Protein AF-A0A117SYY1-F1 (afdb_monomer_lite)

pLDDT: mean 93.75, std 10.53, range [45.5, 98.81]

Foldseek 3Di:
DADEEEAEEQATEEEEQEHAEYEFEHQHTEDEYQYYAEYEFYHQATEYEYQEYAEYEFEHQATEYEYQEYAEYEFDHQATYYHYAEYEEYETEHCNYYHHYVYYNYYDYDHDD

Secondary structure (DSSP, 8-state):
---EEEEEEEEEEEEEEEESEEEEEEEEEEEEEEEEEEEEEEEEEEEEEEEEEEEEEEEEEEEEEEEEEEEEEEEESSEEEEEEEEEEEEEEEESEEEEEEEEEEEEEEEE--

Structure (mmCIF, N/CA/C/O backbone):
data_AF-A0A117SYY1-F1
#
_entry.id   AF-A0A117SYY1-F1
#
loop_
_atom_site.group_PDB
_atom_site.id
_atom_site.type_symbol
_atom_site.label_atom_id
_atom_site.label_alt_id
_atom_site.label_comp_id
_atom_site.label_asym_id
_atom_site.label_entity_id
_atom_site.label_seq_id
_atom_site.pdbx_PDB_ins_code
_atom_site.Cartn_x
_atom_site.Cartn_y
_atom_site.Cartn_z
_atom_site.occupancy
_a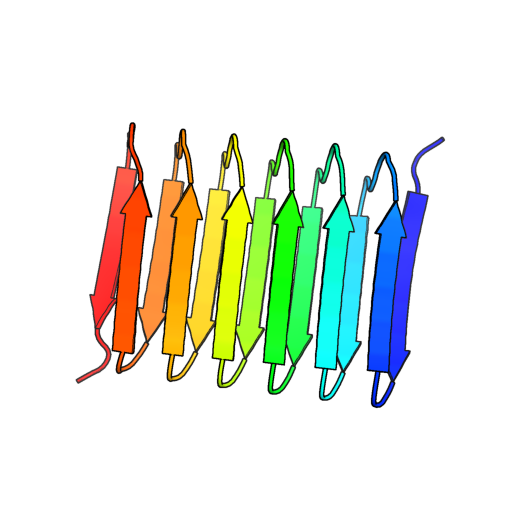tom_site.B_iso_or_equiv
_atom_site.auth_seq_id
_atom_site.auth_comp_id
_atom_site.auth_asym_id
_atom_site.auth_atom_id
_atom_site.pdbx_PDB_model_num
ATOM 1 N N . MET A 1 1 ? 17.319 3.456 -19.470 1.00 45.50 1 MET A N 1
ATOM 2 C CA . MET A 1 1 ? 15.942 3.117 -19.881 1.00 45.50 1 MET A CA 1
ATOM 3 C C . MET A 1 1 ? 15.026 3.447 -18.718 1.00 45.50 1 MET A C 1
ATOM 5 O O . MET A 1 1 ? 15.259 2.933 -17.634 1.00 45.50 1 MET A O 1
ATOM 9 N N . ALA A 1 2 ? 14.077 4.360 -18.909 1.00 48.19 2 ALA A N 1
ATOM 10 C CA . ALA A 1 2 ? 13.029 4.637 -17.931 1.00 48.19 2 ALA A CA 1
ATOM 11 C C . ALA A 1 2 ? 11.889 3.642 -18.187 1.00 48.19 2 ALA A C 1
ATOM 13 O O . ALA A 1 2 ? 11.296 3.651 -19.263 1.00 48.19 2 ALA A O 1
ATOM 14 N N . SER A 1 3 ? 11.661 2.722 -17.256 1.00 78.12 3 SER A N 1
ATOM 15 C CA . SER A 1 3 ? 10.584 1.732 -17.301 1.00 78.12 3 SER A CA 1
ATOM 16 C C . SER A 1 3 ? 9.365 2.314 -16.592 1.00 78.12 3 SER A C 1
ATOM 18 O O . SER A 1 3 ? 9.326 2.404 -15.362 1.00 78.12 3 SER A O 1
ATOM 20 N N . SER A 1 4 ? 8.390 2.752 -17.387 1.00 90.88 4 SER A N 1
ATOM 21 C CA . SER A 1 4 ? 7.039 3.042 -16.912 1.00 90.88 4 SER A CA 1
ATOM 22 C C . SER A 1 4 ? 6.194 1.783 -17.065 1.00 90.88 4 SER A C 1
ATOM 24 O O . SER A 1 4 ? 6.195 1.189 -18.143 1.00 90.88 4 SER A O 1
ATOM 26 N N . ALA A 1 5 ? 5.481 1.381 -16.018 1.00 92.50 5 ALA A N 1
ATOM 27 C CA . ALA A 1 5 ? 4.573 0.239 -16.056 1.00 92.50 5 ALA A CA 1
ATOM 28 C C . ALA A 1 5 ? 3.179 0.650 -15.581 1.00 92.50 5 ALA A C 1
ATOM 30 O O . ALA A 1 5 ? 3.047 1.262 -14.525 1.00 92.50 5 ALA A O 1
ATOM 31 N N . GLU A 1 6 ? 2.152 0.270 -16.339 1.00 97.75 6 GLU A N 1
ATOM 32 C CA . GLU A 1 6 ? 0.758 0.321 -15.901 1.00 97.75 6 GLU A CA 1
ATOM 33 C C . GLU A 1 6 ? 0.192 -1.101 -15.954 1.00 97.75 6 GLU A C 1
ATOM 35 O O . GLU A 1 6 ? 0.139 -1.715 -17.021 1.00 97.75 6 GLU A O 1
ATOM 40 N N . ILE A 1 7 ? -0.194 -1.652 -14.802 1.00 97.62 7 ILE A N 1
ATOM 41 C CA . ILE A 1 7 ? -0.685 -3.031 -14.693 1.00 97.62 7 ILE A CA 1
ATOM 42 C C . ILE A 1 7 ? -2.041 -3.043 -14.003 1.00 97.62 7 ILE A C 1
ATOM 44 O O . ILE A 1 7 ? -2.201 -2.505 -12.907 1.00 97.62 7 ILE A O 1
ATOM 48 N N . ARG A 1 8 ? -3.019 -3.703 -14.631 1.00 98.12 8 ARG A N 1
ATOM 49 C CA . ARG A 1 8 ? -4.374 -3.863 -14.098 1.00 98.12 8 ARG A CA 1
ATOM 50 C C . ARG A 1 8 ? -4.819 -5.320 -14.155 1.00 98.12 8 ARG A C 1
ATOM 52 O O . ARG A 1 8 ? -4.590 -5.989 -15.158 1.00 98.12 8 ARG A O 1
ATOM 59 N N . GLY A 1 9 ? -5.491 -5.809 -13.116 1.00 95.88 9 GLY A N 1
ATOM 60 C CA . GLY A 1 9 ? -6.060 -7.160 -13.116 1.00 95.88 9 GLY A CA 1
ATOM 61 C C . GLY A 1 9 ? -6.435 -7.663 -11.728 1.00 95.88 9 GLY A C 1
ATOM 62 O O . GLY A 1 9 ? -6.242 -6.974 -10.736 1.00 95.88 9 GLY A O 1
ATOM 63 N N . ILE A 1 10 ? -6.961 -8.886 -11.633 1.00 98.06 10 ILE A N 1
ATOM 64 C CA . ILE A 1 10 ? -7.194 -9.526 -10.325 1.00 98.06 10 ILE A CA 1
ATOM 65 C C . ILE A 1 10 ? -5.856 -9.705 -9.592 1.00 98.06 10 ILE A C 1
ATOM 67 O O . ILE A 1 10 ? -5.744 -9.345 -8.421 1.00 98.06 10 ILE A O 1
ATOM 71 N N . TYR A 1 11 ? -4.845 -10.183 -10.322 1.00 98.00 11 TYR A N 1
ATOM 72 C CA . TYR A 1 11 ? -3.458 -10.306 -9.885 1.00 98.00 11 TYR A CA 1
ATOM 73 C C . TYR A 1 11 ? -2.592 -9.363 -10.721 1.00 98.00 11 TYR A C 1
ATOM 75 O O . TYR A 1 11 ? -2.226 -9.682 -11.851 1.00 98.00 11 TYR A O 1
ATOM 83 N N . ALA A 1 12 ? -2.299 -8.184 -10.184 1.00 98.19 12 ALA A N 1
ATOM 84 C CA . ALA A 1 12 ? -1.463 -7.180 -10.825 1.00 98.19 12 ALA A CA 1
ATOM 85 C C . ALA A 1 12 ? -0.081 -7.204 -10.161 1.00 98.19 12 ALA A C 1
ATOM 87 O O . ALA A 1 12 ? 0.107 -6.649 -9.079 1.00 98.19 12 ALA A O 1
ATOM 88 N N . LEU A 1 13 ? 0.866 -7.910 -10.781 1.00 97.81 13 LEU A N 1
ATOM 89 C CA . LEU A 1 13 ? 2.195 -8.162 -10.222 1.00 97.81 13 LEU A CA 1
ATOM 90 C C . LEU A 1 13 ? 3.267 -7.529 -11.110 1.00 97.81 13 LEU A C 1
ATOM 92 O O . LEU A 1 13 ? 3.290 -7.769 -12.316 1.00 97.81 13 LEU A O 1
ATOM 96 N N . HIS A 1 14 ? 4.174 -6.762 -10.513 1.00 97.50 14 HIS A N 1
ATOM 97 C CA . HIS A 1 14 ? 5.302 -6.157 -11.213 1.00 97.50 14 HIS A CA 1
ATOM 98 C C . HIS A 1 14 ? 6.591 -6.361 -10.422 1.00 97.50 14 HIS A C 1
ATOM 100 O O . HIS A 1 14 ? 6.697 -5.939 -9.268 1.00 97.50 14 HIS A O 1
ATOM 106 N N . PHE A 1 15 ? 7.575 -6.979 -11.070 1.00 97.50 15 PHE A N 1
ATOM 107 C CA . PHE A 1 15 ? 8.907 -7.215 -10.526 1.00 97.50 15 PHE A CA 1
ATOM 108 C C . PHE A 1 15 ? 9.929 -6.606 -11.472 1.00 97.50 15 PHE A C 1
ATOM 110 O O . PHE A 1 15 ? 9.956 -6.943 -12.655 1.00 97.50 15 PHE A O 1
ATOM 117 N N . THR A 1 16 ? 10.774 -5.713 -10.970 1.00 96.00 16 THR A N 1
ATOM 118 C CA . THR A 1 16 ? 11.784 -5.058 -11.803 1.00 96.00 16 THR A CA 1
ATOM 119 C C . THR A 1 16 ? 13.021 -4.683 -11.002 1.00 96.00 16 THR A C 1
ATOM 121 O O . THR A 1 16 ? 12.975 -4.496 -9.794 1.00 96.00 16 THR A O 1
A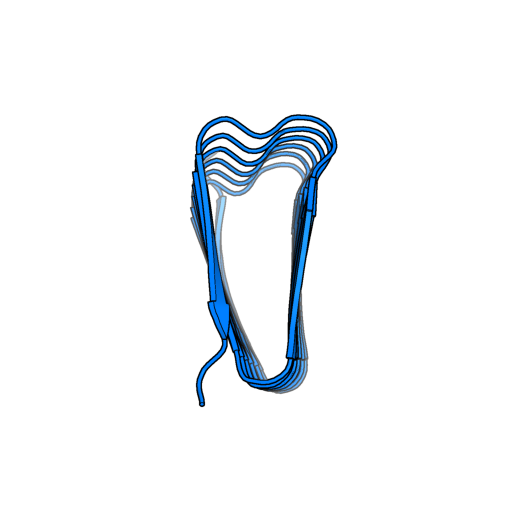TOM 124 N N . HIS A 1 17 ? 14.164 -4.528 -11.661 1.00 96.25 17 HIS A N 1
ATOM 125 C CA . HIS A 1 17 ? 15.328 -3.939 -11.003 1.00 96.25 17 HIS A CA 1
ATOM 126 C C . HIS A 1 17 ? 15.159 -2.420 -10.821 1.00 96.25 17 HIS A C 1
ATOM 128 O O . HIS A 1 17 ? 15.500 -1.859 -9.783 1.00 96.25 17 HIS A O 1
ATOM 134 N N . PHE A 1 18 ? 14.601 -1.743 -11.823 1.00 96.00 18 PHE A N 1
ATOM 135 C CA . PHE A 1 18 ? 14.395 -0.299 -11.817 1.00 96.00 18 PHE A CA 1
ATOM 136 C C . PHE A 1 18 ? 12.987 0.020 -12.318 1.00 96.00 18 PHE A C 1
ATOM 138 O O . PHE A 1 18 ? 12.550 -0.533 -13.331 1.00 96.00 18 PHE A O 1
ATOM 145 N N . ALA A 1 19 ? 12.290 0.911 -11.622 1.00 95.12 19 ALA A N 1
ATOM 146 C CA . ALA A 1 19 ? 11.027 1.506 -12.036 1.00 95.12 19 ALA A CA 1
ATOM 147 C C . ALA A 1 19 ? 11.145 3.025 -11.920 1.00 95.12 19 ALA A C 1
ATOM 149 O O . ALA A 1 19 ? 11.279 3.560 -10.815 1.00 95.12 19 ALA A O 1
ATOM 150 N N . SER A 1 20 ? 11.063 3.728 -13.050 1.00 96.56 20 SER A N 1
ATOM 151 C CA . SER A 1 20 ? 10.905 5.185 -13.005 1.00 96.56 20 SER A CA 1
ATOM 152 C C . SER A 1 20 ? 9.495 5.559 -12.556 1.00 96.56 20 SER A C 1
ATOM 154 O O . SER A 1 20 ? 9.326 6.493 -11.782 1.00 96.56 20 SER A O 1
ATOM 156 N N . SER A 1 21 ? 8.494 4.812 -13.024 1.00 96.56 21 SER A N 1
ATOM 157 C CA . SER A 1 21 ? 7.097 4.964 -12.625 1.00 96.56 21 SER A CA 1
ATOM 158 C C . SER A 1 21 ? 6.400 3.609 -12.689 1.00 96.56 21 SER A C 1
ATOM 160 O O . SER A 1 21 ? 6.572 2.872 -13.661 1.00 96.56 21 SER A O 1
ATOM 162 N N . ALA A 1 22 ? 5.624 3.264 -11.670 1.00 97.44 22 ALA A N 1
ATOM 163 C CA . ALA A 1 22 ? 4.793 2.070 -11.670 1.00 97.44 22 ALA A CA 1
ATOM 164 C C . ALA A 1 22 ? 3.404 2.409 -11.130 1.00 97.44 22 ALA A C 1
ATOM 166 O O . ALA A 1 22 ? 3.281 2.855 -9.993 1.00 97.44 22 ALA A O 1
ATOM 167 N N . GLU A 1 23 ? 2.369 2.156 -11.925 1.00 98.56 23 GLU A N 1
ATOM 168 C CA . GLU A 1 23 ? 0.972 2.211 -11.505 1.00 98.56 23 GLU A CA 1
ATOM 169 C C . GLU A 1 23 ? 0.384 0.798 -11.550 1.00 98.56 23 GLU A C 1
ATOM 171 O O . GLU A 1 23 ? 0.288 0.172 -12.607 1.00 98.56 23 GLU A O 1
ATOM 176 N N . ILE A 1 24 ? 0.004 0.266 -10.390 1.00 98.56 24 ILE A N 1
ATOM 177 C CA . ILE A 1 24 ? -0.471 -1.113 -10.255 1.00 98.56 24 ILE A CA 1
ATOM 178 C C . ILE A 1 24 ? -1.829 -1.114 -9.575 1.00 98.56 24 ILE A C 1
ATOM 180 O O . ILE A 1 24 ? -1.969 -0.667 -8.436 1.00 98.56 24 ILE A O 1
ATOM 184 N N . ARG A 1 25 ? -2.839 -1.654 -10.260 1.00 98.69 25 ARG A N 1
ATOM 185 C CA . ARG A 1 25 ? -4.212 -1.720 -9.754 1.00 98.69 25 ARG A CA 1
ATOM 186 C C . ARG A 1 25 ? -4.767 -3.135 -9.822 1.00 98.69 25 ARG A C 1
ATOM 188 O O . ARG A 1 25 ? -4.852 -3.723 -10.896 1.00 98.69 25 ARG A O 1
ATOM 195 N N . GLY A 1 26 ? -5.225 -3.671 -8.701 1.00 97.50 26 GLY A N 1
ATOM 196 C CA . GLY A 1 26 ? -5.830 -4.999 -8.696 1.00 97.50 26 GLY A CA 1
ATOM 197 C C . GLY A 1 26 ? -6.431 -5.413 -7.371 1.00 97.50 26 GLY A C 1
ATOM 198 O O . GLY A 1 26 ? -6.347 -4.679 -6.400 1.00 97.50 26 GLY A O 1
ATOM 199 N N . ILE A 1 27 ? -7.039 -6.596 -7.299 1.00 98.38 27 ILE A N 1
ATOM 200 C CA . ILE A 1 27 ? -7.442 -7.148 -5.994 1.00 98.38 27 ILE A CA 1
ATOM 201 C C . ILE A 1 27 ? -6.179 -7.450 -5.182 1.00 98.38 27 ILE A C 1
ATOM 203 O O . ILE A 1 27 ? -6.062 -7.016 -4.036 1.00 98.38 27 ILE A O 1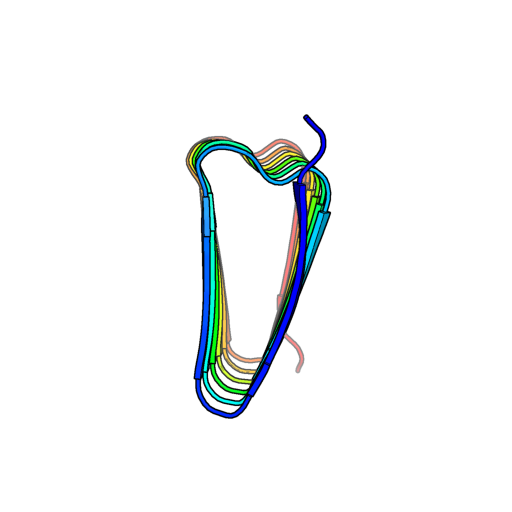
ATOM 207 N N . TYR A 1 28 ? -5.224 -8.118 -5.828 1.00 98.50 28 TYR A N 1
ATOM 208 C CA . TYR A 1 28 ? -3.867 -8.342 -5.355 1.00 98.50 28 TYR A CA 1
ATOM 209 C C . TYR A 1 28 ? -2.912 -7.511 -6.213 1.00 98.50 28 TYR A C 1
ATOM 211 O O . TYR A 1 28 ? -2.608 -7.880 -7.348 1.00 98.50 28 TYR A O 1
ATOM 219 N N . ALA A 1 29 ? -2.474 -6.373 -5.683 1.00 98.69 29 ALA A N 1
ATOM 220 C CA . ALA A 1 29 ? -1.554 -5.455 -6.336 1.00 98.69 29 ALA A CA 1
ATOM 221 C C . ALA A 1 29 ? -0.193 -5.523 -5.636 1.00 98.69 29 ALA A C 1
ATOM 223 O O . ALA A 1 29 ? -0.076 -5.172 -4.461 1.00 98.69 29 ALA A O 1
ATOM 224 N N . LEU A 1 30 ? 0.830 -5.990 -6.349 1.00 98.62 30 LEU A N 1
ATOM 225 C CA . LEU A 1 30 ? 2.176 -6.171 -5.813 1.00 98.62 30 LEU A CA 1
ATOM 226 C C . LEU A 1 30 ? 3.203 -5.504 -6.718 1.00 98.62 30 LEU A C 1
ATOM 228 O O . LEU A 1 30 ? 3.319 -5.834 -7.898 1.00 98.62 30 LEU A O 1
ATOM 232 N N . HIS A 1 31 ? 4.000 -4.623 -6.123 1.00 98.50 31 HIS A N 1
ATOM 233 C CA . HIS A 1 31 ? 5.209 -4.085 -6.727 1.00 98.50 31 HIS A CA 1
ATOM 234 C C . HIS A 1 31 ? 6.429 -4.516 -5.921 1.00 98.50 31 HIS A C 1
ATOM 236 O O . HIS A 1 31 ? 6.493 -4.288 -4.710 1.00 98.50 31 HIS A O 1
ATOM 242 N N . SER A 1 32 ? 7.422 -5.077 -6.601 1.00 98.31 32 SER A N 1
ATOM 243 C CA . SER A 1 32 ? 8.743 -5.302 -6.034 1.00 98.31 32 SER A CA 1
ATOM 244 C C . SER A 1 32 ? 9.810 -4.710 -6.944 1.00 98.31 32 SER A C 1
ATOM 246 O O . SER A 1 32 ? 9.863 -5.030 -8.135 1.00 98.31 32 SER A O 1
ATOM 248 N N . ALA A 1 33 ? 10.657 -3.846 -6.387 1.00 97.38 33 ALA A N 1
ATOM 249 C CA . ALA A 1 33 ? 11.740 -3.230 -7.138 1.00 97.38 33 ALA A CA 1
ATOM 250 C C . ALA A 1 33 ? 13.036 -3.096 -6.339 1.00 97.38 33 ALA A C 1
ATOM 252 O O . ALA A 1 33 ? 13.017 -2.927 -5.126 1.00 97.38 33 ALA A O 1
ATOM 253 N N . HIS A 1 34 ? 14.193 -3.098 -7.002 1.00 97.88 34 HIS A N 1
ATOM 254 C CA . HIS A 1 34 ? 15.413 -2.657 -6.320 1.00 97.88 34 HIS A CA 1
ATOM 255 C C . HIS A 1 34 ? 15.392 -1.126 -6.155 1.00 97.88 34 HIS A C 1
ATOM 257 O O . HIS A 1 34 ? 15.486 -0.621 -5.038 1.00 97.88 34 HIS A O 1
ATOM 263 N N . LEU A 1 35 ? 15.167 -0.382 -7.241 1.00 97.75 35 LEU A N 1
ATOM 264 C CA . LEU A 1 35 ? 14.941 1.068 -7.220 1.00 97.75 35 LEU A CA 1
ATOM 265 C C . LEU A 1 35 ? 13.552 1.414 -7.768 1.00 97.75 35 LEU A C 1
ATOM 267 O O . LEU A 1 35 ? 13.237 1.081 -8.910 1.00 97.75 35 LEU A O 1
ATOM 271 N N . ALA A 1 36 ? 12.771 2.158 -6.988 1.00 97.25 36 ALA A N 1
ATOM 272 C CA . ALA A 1 36 ? 11.498 2.737 -7.399 1.00 97.25 36 ALA A CA 1
ATOM 273 C C . ALA A 1 36 ? 11.527 4.256 -7.202 1.00 97.25 36 ALA A C 1
ATOM 275 O O . ALA A 1 36 ? 11.622 4.747 -6.076 1.00 97.25 36 ALA A O 1
ATOM 276 N N . SER A 1 37 ? 11.442 5.020 -8.291 1.00 97.56 37 SER A N 1
ATOM 277 C CA . SER A 1 37 ? 11.331 6.480 -8.196 1.00 97.56 37 SER A CA 1
ATOM 278 C C . SER A 1 37 ? 9.910 6.905 -7.832 1.00 97.56 37 SER A C 1
ATOM 280 O O . SER A 1 37 ? 9.715 7.730 -6.943 1.00 97.56 37 SER A O 1
ATOM 282 N N . THR A 1 38 ? 8.898 6.336 -8.479 1.00 97.88 38 THR A N 1
ATOM 283 C CA . THR A 1 38 ? 7.496 6.587 -8.135 1.00 97.88 38 THR A CA 1
ATOM 284 C C . THR A 1 38 ? 6.700 5.302 -8.286 1.00 97.88 38 THR A C 1
ATOM 286 O O . THR A 1 38 ? 6.784 4.640 -9.320 1.00 97.88 38 THR A O 1
ATOM 289 N N . ALA A 1 39 ? 5.956 4.935 -7.248 1.00 98.06 39 ALA A N 1
ATOM 290 C CA . ALA A 1 39 ? 5.073 3.778 -7.258 1.00 98.06 39 ALA A CA 1
ATOM 291 C C . ALA A 1 39 ? 3.698 4.161 -6.703 1.00 98.06 39 ALA A C 1
ATOM 293 O O . ALA A 1 39 ? 3.598 4.659 -5.584 1.00 98.06 39 ALA A O 1
ATOM 294 N N . GLU A 1 40 ? 2.648 3.891 -7.469 1.00 98.75 40 GLU A N 1
ATOM 295 C CA . GLU A 1 40 ? 1.256 3.989 -7.047 1.00 98.75 40 GLU A CA 1
ATOM 296 C C . GLU A 1 40 ? 0.634 2.591 -7.086 1.00 98.75 40 GLU A C 1
ATOM 298 O O . GLU A 1 40 ? 0.560 1.953 -8.138 1.00 98.75 40 GLU A O 1
ATOM 303 N N . ILE A 1 41 ? 0.190 2.096 -5.933 1.00 98.75 41 ILE A N 1
ATOM 304 C CA . ILE A 1 41 ? -0.343 0.739 -5.797 1.00 98.75 41 ILE A CA 1
ATOM 305 C C . ILE A 1 41 ? -1.715 0.797 -5.149 1.00 98.75 41 ILE A C 1
ATOM 307 O O . ILE A 1 41 ? -1.868 1.272 -4.022 1.00 98.75 41 ILE A O 1
ATOM 311 N N . LYS A 1 42 ? -2.722 0.284 -5.855 1.00 98.81 42 LYS A N 1
ATOM 312 C CA . LYS A 1 42 ? -4.116 0.296 -5.410 1.00 98.81 42 LYS A CA 1
ATOM 313 C C . LYS A 1 42 ? -4.710 -1.103 -5.452 1.00 98.81 42 LYS A C 1
ATOM 315 O O . LYS A 1 42 ? -4.725 -1.739 -6.504 1.00 98.81 42 LYS A O 1
ATOM 320 N N . GLY A 1 43 ? -5.258 -1.566 -4.334 1.00 98.25 43 GLY A N 1
ATOM 321 C CA . GLY A 1 43 ? -5.933 -2.858 -4.303 1.00 98.25 43 GLY A CA 1
ATOM 322 C C . GLY A 1 43 ? -6.587 -3.225 -2.990 1.00 98.25 43 GLY A C 1
ATOM 323 O O . GLY A 1 43 ? -6.551 -2.454 -2.048 1.00 98.25 43 GLY A O 1
ATOM 324 N N . ILE A 1 44 ? -7.197 -4.407 -2.896 1.00 98.56 44 ILE A N 1
ATOM 325 C CA . ILE A 1 44 ? -7.630 -4.919 -1.584 1.00 98.56 44 ILE A CA 1
ATOM 326 C C . ILE A 1 44 ? -6.386 -5.261 -0.764 1.00 98.56 44 ILE A C 1
ATOM 328 O O . ILE A 1 44 ? -6.260 -4.822 0.379 1.00 98.56 44 ILE A O 1
ATOM 332 N N . PHE A 1 45 ? -5.452 -5.972 -1.394 1.00 98.69 45 PHE A N 1
ATOM 333 C CA . PHE A 1 45 ? -4.103 -6.221 -0.911 1.00 98.69 45 PHE A CA 1
ATOM 334 C C . PHE A 1 45 ? -3.132 -5.421 -1.778 1.00 98.69 45 PHE A C 1
ATOM 336 O O . PHE A 1 45 ? -2.902 -5.774 -2.934 1.00 98.69 45 PHE A O 1
ATOM 343 N N . ALA A 1 46 ? -2.595 -4.334 -1.232 1.00 98.75 46 ALA A N 1
ATOM 344 C CA . ALA A 1 46 ? -1.656 -3.448 -1.907 1.00 98.75 46 ALA A CA 1
ATOM 345 C C . ALA A 1 46 ? -0.287 -3.546 -1.221 1.00 98.75 46 ALA A C 1
ATOM 347 O O . ALA A 1 46 ? -0.123 -3.113 -0.078 1.00 98.75 46 ALA A O 1
ATOM 348 N N . LEU A 1 47 ? 0.685 -4.143 -1.913 1.00 98.81 47 LEU A N 1
ATOM 349 C CA . LEU A 1 47 ? 2.015 -4.435 -1.387 1.00 98.81 47 LEU A CA 1
ATOM 350 C C . LEU A 1 47 ? 3.089 -3.731 -2.213 1.00 98.81 47 LEU A C 1
ATOM 352 O O . LEU A 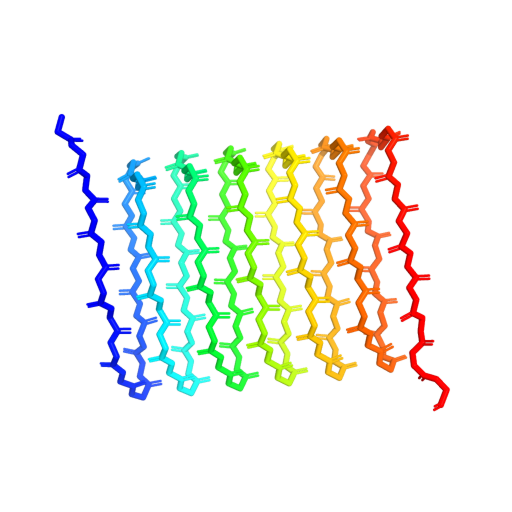1 47 ? 3.210 -3.969 -3.415 1.00 98.81 47 LEU A O 1
ATOM 356 N N . HIS A 1 48 ? 3.920 -2.932 -1.552 1.00 98.75 48 HIS A N 1
ATOM 357 C CA . HIS A 1 48 ? 5.148 -2.402 -2.130 1.00 98.75 48 HIS A CA 1
ATOM 358 C C . HIS A 1 48 ? 6.355 -2.907 -1.347 1.00 98.75 48 HIS A C 1
ATOM 360 O O . HIS A 1 48 ? 6.435 -2.703 -0.135 1.00 98.75 48 HIS A O 1
ATOM 366 N N . SER A 1 49 ? 7.314 -3.502 -2.048 1.00 98.62 49 SER A N 1
ATOM 367 C CA . SER A 1 49 ? 8.623 -3.841 -1.501 1.00 98.62 49 SER A CA 1
ATOM 368 C C . SER A 1 49 ? 9.716 -3.200 -2.343 1.00 98.62 49 SER A C 1
ATOM 370 O O . SER A 1 49 ? 9.780 -3.451 -3.547 1.00 98.62 49 SER A O 1
ATOM 372 N N . ALA A 1 50 ? 10.614 -2.434 -1.729 1.00 98.19 50 ALA A N 1
ATOM 373 C CA . ALA A 1 50 ? 11.737 -1.849 -2.451 1.00 98.19 50 ALA A CA 1
ATOM 374 C C . ALA A 1 50 ? 13.050 -1.857 -1.666 1.00 98.19 50 ALA A C 1
ATOM 376 O O . ALA A 1 50 ? 13.055 -1.742 -0.448 1.00 98.19 50 ALA A O 1
ATOM 377 N N . HIS A 1 51 ? 14.200 -1.925 -2.339 1.00 98.50 51 HIS A N 1
ATOM 378 C CA . HIS A 1 51 ? 15.447 -1.574 -1.648 1.00 98.50 51 HIS A CA 1
ATOM 379 C C . HIS A 1 51 ? 15.512 -0.052 -1.437 1.00 98.50 51 HIS A C 1
ATOM 381 O O . HIS A 1 51 ? 15.750 0.425 -0.328 1.00 98.50 51 HIS A O 1
ATOM 387 N N . PHE A 1 52 ? 15.208 0.719 -2.479 1.00 98.44 52 PHE A N 1
ATOM 388 C CA . PHE A 1 52 ? 15.105 2.172 -2.418 1.00 98.44 52 PHE A CA 1
ATOM 389 C C . PHE A 1 52 ? 13.798 2.652 -3.052 1.00 98.44 52 PHE A C 1
ATOM 391 O O . PHE A 1 52 ? 13.546 2.384 -4.229 1.00 98.44 52 PHE A O 1
ATOM 398 N N . ALA A 1 53 ? 12.996 3.389 -2.286 1.00 97.94 53 ALA A N 1
ATOM 399 C CA . ALA A 1 53 ? 11.766 4.025 -2.742 1.00 97.94 53 ALA A CA 1
ATOM 400 C C . ALA A 1 53 ? 11.853 5.546 -2.555 1.00 97.94 53 ALA A C 1
ATOM 402 O O . ALA A 1 53 ? 11.920 6.033 -1.424 1.00 97.94 53 ALA A O 1
ATOM 403 N N . SER A 1 54 ? 11.822 6.312 -3.648 1.00 98.12 54 SER A N 1
ATOM 404 C CA . SER A 1 54 ? 11.776 7.778 -3.547 1.00 98.12 54 SER A CA 1
ATOM 405 C C . SER A 1 54 ? 10.381 8.269 -3.157 1.00 98.12 54 SER A C 1
ATOM 407 O O . SER A 1 54 ? 10.247 9.115 -2.279 1.00 98.12 54 SER A O 1
ATOM 409 N N . SER A 1 55 ? 9.339 7.755 -3.805 1.00 98.06 55 SER A N 1
ATOM 410 C CA . SER A 1 55 ? 7.952 8.102 -3.503 1.00 98.06 55 SER A CA 1
ATOM 411 C C . SER A 1 55 ? 7.055 6.892 -3.722 1.00 98.06 55 SER A C 1
ATOM 413 O O . SER A 1 55 ? 7.091 6.279 -4.794 1.00 98.06 55 SER A O 1
ATOM 415 N N . ALA A 1 56 ? 6.269 6.539 -2.710 1.00 98.06 56 ALA A N 1
ATOM 416 C CA . ALA A 1 56 ? 5.313 5.445 -2.779 1.00 98.06 56 ALA A CA 1
ATOM 417 C C . ALA A 1 56 ? 3.948 5.880 -2.236 1.00 98.06 56 ALA A C 1
ATOM 419 O O . ALA A 1 56 ? 3.848 6.326 -1.095 1.00 98.06 56 ALA A O 1
ATOM 420 N N . GLU A 1 57 ? 2.899 5.691 -3.031 1.00 98.81 57 GLU A N 1
ATOM 421 C CA . GLU A 1 57 ? 1.506 5.795 -2.605 1.00 98.81 57 GLU A CA 1
ATOM 422 C C . GLU A 1 57 ? 0.879 4.399 -2.624 1.00 98.81 57 GLU A C 1
ATOM 424 O O . GLU A 1 57 ? 0.828 3.737 -3.663 1.00 98.81 57 GLU A O 1
ATOM 429 N N . ILE A 1 58 ? 0.383 3.942 -1.476 1.00 98.75 58 ILE A N 1
ATOM 430 C CA . ILE A 1 58 ? -0.206 2.610 -1.329 1.00 98.75 58 ILE A CA 1
ATOM 431 C C . ILE A 1 58 ? -1.592 2.748 -0.720 1.00 98.75 58 ILE A C 1
ATOM 433 O O . ILE A 1 58 ? -1.746 3.240 0.400 1.00 98.75 58 ILE A O 1
ATOM 437 N N . LYS A 1 59 ? -2.614 2.299 -1.447 1.00 98.69 59 LYS A N 1
ATOM 438 C CA . LYS A 1 59 ? -4.013 2.373 -1.013 1.00 98.69 59 LYS A CA 1
ATOM 439 C C . LYS A 1 59 ? -4.666 0.999 -1.088 1.00 98.69 59 LYS A C 1
ATOM 441 O O . LYS A 1 59 ? -4.746 0.405 -2.162 1.00 98.69 59 LYS A O 1
ATOM 446 N N . GLY A 1 60 ? -5.186 0.519 0.035 1.00 98.12 60 GLY A N 1
ATOM 447 C CA . GLY A 1 60 ? -5.937 -0.730 0.060 1.00 98.12 60 GLY A CA 1
ATOM 448 C C . GLY A 1 60 ? -6.581 -1.072 1.386 1.00 98.12 60 GLY A C 1
ATOM 449 O O . GLY A 1 60 ? -6.440 -0.328 2.339 1.00 98.12 60 GLY A O 1
ATOM 450 N N . ILE A 1 61 ? -7.302 -2.191 1.480 1.00 98.38 61 ILE A N 1
ATOM 451 C CA . ILE A 1 61 ? -7.788 -2.667 2.789 1.00 98.38 61 ILE A CA 1
ATOM 452 C C . ILE A 1 61 ? -6.587 -3.087 3.639 1.00 98.38 61 ILE A C 1
ATOM 454 O O . ILE A 1 61 ? -6.465 -2.666 4.788 1.00 98.38 61 ILE A O 1
ATOM 458 N N . TYR A 1 62 ? -5.689 -3.855 3.026 1.00 98.56 62 TYR A N 1
ATOM 459 C CA . TYR A 1 62 ? -4.376 -4.216 3.534 1.00 98.56 62 TYR A CA 1
ATOM 460 C C . TYR A 1 62 ? -3.325 -3.499 2.688 1.00 98.56 62 TYR A C 1
ATOM 462 O O . TYR A 1 62 ? -3.027 -3.921 1.570 1.00 98.56 62 TYR A O 1
ATOM 470 N N . ALA A 1 63 ? -2.798 -2.395 3.206 1.00 98.62 63 ALA A N 1
ATOM 471 C CA . ALA A 1 63 ? -1.779 -1.585 2.556 1.00 98.62 63 ALA A CA 1
ATOM 472 C C . ALA A 1 63 ? -0.455 -1.754 3.302 1.00 98.62 63 ALA A C 1
ATOM 474 O O . ALA A 1 63 ? -0.362 -1.423 4.485 1.00 98.62 63 ALA A O 1
ATOM 475 N N . LEU A 1 64 ? 0.567 -2.277 2.626 1.00 98.75 64 LEU A N 1
ATOM 476 C CA . LEU A 1 64 ? 1.867 -2.542 3.234 1.00 98.75 64 LEU A CA 1
ATOM 477 C C . LEU A 1 64 ? 3.000 -2.000 2.366 1.00 98.75 64 LEU A C 1
ATOM 479 O O . LEU A 1 64 ? 3.108 -2.308 1.178 1.00 98.75 64 LEU A O 1
ATOM 483 N N . HIS A 1 65 ? 3.868 -1.221 3.005 1.00 98.62 65 HIS A N 1
ATOM 484 C CA . HIS A 1 65 ? 5.141 -0.773 2.459 1.00 98.62 65 HIS A CA 1
ATOM 485 C C . HIS A 1 65 ? 6.292 -1.410 3.224 1.00 98.62 65 HIS A C 1
ATOM 487 O O . HIS A 1 65 ? 6.336 -1.335 4.454 1.00 98.62 65 HIS A O 1
ATOM 493 N N . SER A 1 66 ? 7.236 -1.994 2.500 1.00 98.50 66 SER A N 1
ATOM 494 C CA . SER A 1 66 ? 8.514 -2.429 3.040 1.00 98.50 66 SER A CA 1
ATOM 495 C C . SER A 1 66 ? 9.639 -1.831 2.212 1.00 98.50 66 SER A C 1
ATOM 497 O O . SER A 1 66 ? 9.670 -2.010 0.993 1.00 98.50 66 SER A O 1
ATOM 499 N N . ALA A 1 67 ? 10.564 -1.119 2.851 1.00 98.06 67 ALA A N 1
ATOM 500 C CA . ALA A 1 67 ? 11.739 -0.628 2.152 1.00 98.06 67 ALA A CA 1
ATOM 501 C C . ALA A 1 67 ? 13.003 -0.600 3.007 1.00 98.06 67 ALA A C 1
ATOM 503 O O . ALA A 1 67 ? 12.951 -0.305 4.195 1.00 98.06 67 ALA A O 1
ATOM 504 N N . HIS A 1 68 ? 14.174 -0.828 2.410 1.00 98.31 68 HIS A N 1
ATOM 505 C CA . HIS A 1 68 ? 15.415 -0.531 3.133 1.00 98.31 68 HIS A CA 1
ATOM 506 C C . HIS A 1 68 ? 15.559 0.988 3.324 1.00 98.31 68 HIS A C 1
ATOM 508 O O . HIS A 1 68 ? 15.784 1.459 4.437 1.00 98.31 68 HIS A O 1
ATOM 514 N N . PHE A 1 69 ? 15.333 1.770 2.269 1.00 98.06 69 PHE A N 1
ATOM 515 C CA . PHE A 1 69 ? 15.277 3.227 2.345 1.00 98.06 69 PHE A CA 1
ATOM 516 C C . PHE A 1 69 ? 14.011 3.774 1.679 1.00 98.06 69 PHE A C 1
ATOM 518 O O . PHE A 1 69 ? 13.736 3.467 0.518 1.00 98.06 69 PHE A O 1
ATOM 525 N N . ALA A 1 70 ? 13.277 4.620 2.401 1.00 97.00 70 ALA A N 1
ATOM 526 C CA . ALA A 1 70 ? 12.085 5.311 1.924 1.00 97.00 70 ALA A CA 1
ATOM 527 C C . ALA A 1 70 ? 12.229 6.832 2.091 1.00 97.00 70 ALA A C 1
ATOM 529 O O . ALA A 1 70 ? 12.300 7.341 3.208 1.00 97.00 70 ALA A O 1
ATOM 530 N N . SER A 1 71 ? 12.228 7.588 0.994 1.00 97.38 71 SER A N 1
ATOM 531 C CA . SER A 1 71 ? 12.204 9.055 1.084 1.00 97.38 71 SER A CA 1
ATOM 532 C C . SER A 1 71 ? 10.816 9.561 1.475 1.00 97.38 71 SER A C 1
ATOM 534 O O . SER A 1 71 ? 10.689 10.303 2.444 1.00 97.38 71 SER A O 1
ATOM 536 N N . ALA A 1 72 ? 9.778 9.156 0.744 1.00 96.81 72 ALA A N 1
ATOM 537 C CA . ALA A 1 72 ? 8.396 9.524 1.018 1.00 96.81 72 ALA A CA 1
ATOM 538 C C . ALA A 1 72 ? 7.474 8.315 0.828 1.00 96.81 72 ALA A C 1
ATOM 540 O O . ALA A 1 72 ? 7.522 7.647 -0.207 1.00 96.81 72 ALA A O 1
ATOM 541 N N . ALA A 1 73 ? 6.628 8.045 1.818 1.00 96.75 73 ALA A N 1
ATOM 542 C CA . ALA A 1 73 ? 5.609 7.006 1.737 1.00 96.75 73 ALA A CA 1
ATOM 543 C C . ALA A 1 73 ? 4.265 7.518 2.265 1.00 96.75 73 ALA A C 1
ATOM 545 O O . ALA A 1 73 ? 4.184 8.010 3.390 1.00 96.75 73 ALA A O 1
ATOM 546 N N . GLU A 1 74 ? 3.211 7.354 1.473 1.00 98.19 74 GLU A N 1
ATOM 547 C CA . GLU A 1 74 ? 1.826 7.575 1.874 1.00 98.19 74 GLU A CA 1
ATOM 548 C C . GLU A 1 74 ? 1.075 6.245 1.823 1.00 98.19 74 GLU A C 1
ATOM 550 O O . GLU A 1 74 ? 0.965 5.612 0.772 1.00 98.19 74 GLU A O 1
ATOM 555 N N . ILE A 1 75 ? 0.559 5.803 2.968 1.00 98.31 75 ILE A N 1
ATOM 556 C CA . ILE A 1 75 ? -0.054 4.480 3.106 1.00 98.31 75 ILE A CA 1
ATOM 557 C C . ILE A 1 75 ? -1.429 4.645 3.713 1.00 98.31 75 ILE A C 1
ATOM 559 O O . ILE A 1 75 ? -1.575 5.168 4.820 1.00 98.31 75 ILE A O 1
ATOM 563 N N . ARG A 1 76 ? -2.447 4.184 2.990 1.00 98.12 76 ARG A N 1
ATOM 564 C CA . ARG A 1 76 ? -3.837 4.260 3.430 1.00 98.12 76 ARG A CA 1
ATOM 565 C C . ARG A 1 76 ? -4.510 2.907 3.369 1.00 98.12 76 ARG A C 1
ATOM 567 O O . ARG A 1 76 ? -4.557 2.286 2.307 1.00 98.12 76 ARG A O 1
ATOM 574 N N . GLY A 1 77 ? -5.100 2.504 4.484 1.00 97.00 77 GLY A N 1
ATOM 575 C CA . GLY A 1 77 ? -5.922 1.308 4.532 1.00 97.00 77 GLY A CA 1
ATOM 576 C C . GLY A 1 77 ? -6.586 1.051 5.863 1.00 97.00 77 GLY A C 1
ATOM 577 O O . GLY A 1 77 ? -6.362 1.784 6.812 1.00 97.00 77 GLY A O 1
ATOM 578 N N . ILE A 1 78 ? -7.405 0.004 5.951 1.00 97.31 78 ILE A N 1
ATOM 579 C CA . ILE A 1 78 ? -7.907 -0.452 7.257 1.00 97.31 78 ILE A CA 1
ATOM 580 C C . ILE A 1 78 ? -6.720 -0.953 8.081 1.00 97.31 78 ILE A C 1
ATOM 582 O O . ILE A 1 78 ? -6.540 -0.529 9.219 1.00 97.31 78 ILE A O 1
ATOM 586 N N . TYR A 1 79 ? -5.883 -1.783 7.458 1.00 97.69 79 TYR A N 1
ATOM 587 C CA . TYR A 1 79 ? -4.586 -2.215 7.953 1.00 97.69 79 TYR A CA 1
ATOM 588 C C . TYR A 1 79 ? -3.502 -1.518 7.134 1.00 97.69 79 TYR A C 1
ATOM 590 O O . TYR A 1 79 ? -3.287 -1.855 5.969 1.00 97.69 79 TYR A O 1
ATOM 598 N N . ALA A 1 80 ? -2.849 -0.527 7.733 1.00 97.88 80 ALA A N 1
ATOM 599 C CA . ALA A 1 80 ? -1.851 0.309 7.077 1.00 97.88 80 ALA A CA 1
ATOM 600 C C . ALA A 1 80 ? -0.494 0.100 7.759 1.00 97.88 80 ALA A C 1
ATOM 602 O O . ALA A 1 80 ? -0.286 0.534 8.891 1.00 97.88 80 ALA A O 1
ATOM 603 N N . LEU A 1 81 ? 0.419 -0.600 7.088 1.00 97.88 81 LEU A N 1
ATOM 604 C CA . LEU A 1 81 ? 1.681 -1.050 7.666 1.00 97.88 81 LEU A CA 1
ATOM 605 C C . LEU A 1 81 ? 2.866 -0.448 6.912 1.00 97.88 81 LEU A C 1
ATOM 607 O O . LEU A 1 81 ? 2.968 -0.558 5.690 1.00 97.88 81 LEU A O 1
ATOM 611 N N . HIS A 1 82 ? 3.796 0.141 7.653 1.00 97.69 82 HIS A N 1
ATOM 612 C CA . HIS A 1 82 ? 5.052 0.645 7.118 1.00 97.69 82 HIS A CA 1
ATOM 613 C C . HIS A 1 82 ? 6.228 0.022 7.850 1.00 97.69 82 HIS A C 1
ATOM 615 O O . HIS A 1 82 ? 6.368 0.202 9.060 1.00 97.69 82 HIS A O 1
ATOM 621 N N . PHE A 1 83 ? 7.098 -0.639 7.098 1.00 97.69 83 PHE A N 1
ATOM 622 C CA . PHE A 1 83 ? 8.350 -1.193 7.582 1.00 97.69 83 PHE A CA 1
ATOM 623 C C . PHE A 1 83 ? 9.501 -0.565 6.817 1.00 97.69 83 PHE A C 1
ATOM 625 O O . PHE A 1 83 ? 9.548 -0.648 5.589 1.00 97.69 83 PHE A O 1
ATOM 632 N N . SER A 1 84 ? 10.455 0.032 7.524 1.00 96.44 84 SER A N 1
ATOM 633 C CA . SER A 1 84 ? 11.680 0.466 6.867 1.00 96.44 84 SER A CA 1
ATOM 634 C C . SER A 1 84 ? 12.915 0.442 7.750 1.00 96.44 84 SER A C 1
ATOM 636 O O . SER A 1 84 ? 12.823 0.496 8.974 1.00 96.44 84 SER A O 1
ATOM 638 N N . HIS A 1 85 ? 14.092 0.366 7.135 1.00 96.88 85 HIS A N 1
ATOM 639 C CA . HIS A 1 85 ? 15.325 0.600 7.880 1.00 96.88 85 HIS A CA 1
ATOM 640 C C . HIS A 1 85 ? 15.560 2.108 8.049 1.00 96.88 85 HIS A C 1
ATOM 642 O O . HIS A 1 85 ? 15.801 2.575 9.159 1.00 96.88 85 HIS A O 1
ATOM 648 N N . ILE A 1 86 ? 15.393 2.889 6.981 1.00 95.69 86 ILE A N 1
ATOM 649 C CA . ILE A 1 86 ? 15.485 4.351 7.017 1.00 95.69 86 ILE A CA 1
ATOM 650 C C . ILE A 1 86 ? 14.254 4.960 6.341 1.00 95.69 86 ILE A C 1
ATOM 652 O O . ILE A 1 86 ? 13.936 4.592 5.208 1.00 95.69 86 ILE A O 1
ATOM 656 N N . ALA A 1 87 ? 13.614 5.931 6.998 1.00 94.62 87 ALA A N 1
ATOM 657 C CA . ALA A 1 87 ? 12.551 6.737 6.403 1.00 94.62 87 ALA A CA 1
ATOM 658 C C . ALA A 1 87 ? 12.744 8.238 6.634 1.00 94.62 87 ALA A C 1
ATOM 660 O O . ALA A 1 87 ? 12.903 8.697 7.768 1.00 94.62 87 ALA A O 1
ATOM 661 N N . SER A 1 88 ? 12.652 9.023 5.561 1.00 94.62 88 SER A N 1
ATOM 662 C CA . SER A 1 88 ? 12.678 10.485 5.669 1.00 94.62 88 SER A CA 1
ATOM 663 C C . SER A 1 88 ? 11.298 11.044 6.013 1.00 94.62 88 SER A C 1
ATOM 665 O O . SER A 1 88 ? 11.184 11.821 6.959 1.00 94.62 88 SER A O 1
ATOM 667 N N . ALA A 1 89 ? 10.258 10.639 5.281 1.00 93.88 89 ALA A N 1
ATOM 668 C CA . ALA A 1 89 ? 8.873 11.041 5.499 1.00 93.88 89 ALA A CA 1
ATOM 669 C C . ALA A 1 89 ? 7.919 9.851 5.313 1.00 93.88 89 ALA A C 1
ATOM 671 O O . ALA A 1 89 ? 7.935 9.190 4.274 1.00 93.88 89 ALA A O 1
ATOM 672 N N . ALA A 1 90 ? 7.057 9.602 6.297 1.00 92.94 90 ALA A N 1
ATOM 673 C CA . ALA A 1 90 ? 5.991 8.612 6.178 1.00 92.94 90 ALA A CA 1
ATOM 674 C C . ALA A 1 90 ? 4.679 9.141 6.764 1.00 92.94 90 ALA A C 1
ATOM 676 O O . ALA A 1 90 ? 4.643 9.595 7.912 1.00 92.94 90 ALA A O 1
ATOM 677 N N . GLU A 1 91 ? 3.608 9.036 5.984 1.00 95.88 91 GLU A N 1
ATOM 678 C CA . GLU A 1 91 ? 2.238 9.291 6.409 1.00 95.88 91 GLU A CA 1
ATOM 679 C C . GLU A 1 91 ? 1.428 7.998 6.326 1.00 95.88 91 GLU A C 1
ATOM 681 O O . GLU A 1 91 ? 1.268 7.407 5.256 1.00 95.88 91 GLU A O 1
ATOM 686 N N . ILE A 1 92 ? 0.910 7.553 7.470 1.00 96.12 92 ILE A N 1
ATOM 687 C CA . ILE A 1 92 ? 0.181 6.287 7.569 1.00 96.12 92 ILE A CA 1
ATOM 688 C C . ILE A 1 92 ? -1.190 6.562 8.161 1.00 96.12 92 ILE A C 1
ATOM 690 O O . ILE A 1 92 ? -1.307 7.094 9.266 1.00 96.12 92 ILE A O 1
ATOM 694 N N . LYS A 1 93 ? -2.223 6.192 7.407 1.00 96.12 93 LYS A N 1
ATOM 695 C CA . LYS A 1 93 ? -3.629 6.393 7.746 1.00 96.12 93 LYS A CA 1
ATOM 696 C C . LYS A 1 93 ? -4.356 5.060 7.734 1.00 96.12 93 LYS A C 1
ATOM 698 O O . LYS A 1 93 ? -4.490 4.436 6.682 1.00 96.12 93 LYS A O 1
ATOM 703 N N . GLY A 1 94 ? -4.866 4.658 8.889 1.00 94.06 94 GLY A N 1
ATOM 704 C CA . GLY A 1 94 ? -5.690 3.465 8.996 1.00 94.06 94 GLY A CA 1
ATOM 705 C C . GLY A 1 94 ? -6.278 3.249 10.372 1.00 94.06 94 GLY A C 1
ATOM 706 O O . GLY A 1 94 ? -5.885 3.919 11.317 1.00 94.06 94 GLY A O 1
ATOM 707 N N . ILE A 1 95 ? -7.226 2.321 10.476 1.00 93.81 95 ILE A N 1
ATOM 708 C CA . ILE A 1 95 ? -7.795 1.917 11.772 1.00 93.81 95 ILE A CA 1
ATOM 709 C C . ILE A 1 95 ? -6.713 1.174 12.566 1.00 93.81 95 ILE A C 1
ATOM 711 O O . ILE A 1 95 ? -6.417 1.495 13.713 1.00 93.81 95 ILE A O 1
ATOM 715 N N . TYR A 1 96 ? -6.055 0.229 11.897 1.00 95.25 96 TYR A N 1
ATOM 716 C CA . TYR A 1 96 ? -4.903 -0.510 12.391 1.00 95.25 96 TYR A CA 1
ATOM 717 C C . TYR A 1 96 ? -3.652 -0.032 11.655 1.00 95.25 96 TYR A C 1
ATOM 719 O O . TYR A 1 96 ? -3.222 -0.618 10.658 1.00 95.25 96 TYR A O 1
ATOM 727 N N . ALA A 1 97 ? -3.095 1.078 12.132 1.00 95.31 97 ALA A N 1
ATOM 728 C CA . ALA A 1 97 ? -1.888 1.677 11.581 1.00 95.31 97 ALA A CA 1
ATOM 729 C C . ALA A 1 97 ? -0.645 1.247 12.377 1.00 95.31 97 ALA A C 1
ATOM 731 O O . ALA A 1 97 ? -0.595 1.412 13.595 1.00 95.31 97 ALA A O 1
ATOM 732 N N . LEU A 1 98 ? 0.376 0.735 11.686 1.00 9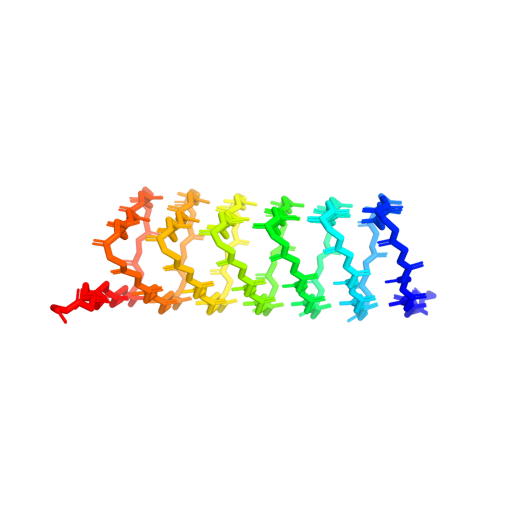5.06 98 LEU A N 1
ATOM 733 C CA . LEU A 1 98 ? 1.669 0.385 12.274 1.00 95.06 98 LEU A CA 1
ATOM 734 C C . LEU A 1 98 ? 2.798 1.062 11.503 1.00 95.06 98 LEU A C 1
ATOM 736 O O . LEU A 1 98 ? 2.886 0.958 10.279 1.00 95.06 98 LEU A O 1
ATOM 740 N N . HIS A 1 99 ? 3.703 1.693 12.243 1.00 94.31 99 HIS A N 1
ATOM 741 C CA . HIS A 1 99 ? 4.942 2.233 11.709 1.00 94.31 99 HIS A CA 1
ATOM 742 C C . HIS A 1 99 ? 6.125 1.643 12.460 1.00 94.31 99 HIS A C 1
ATOM 744 O O . HIS A 1 99 ? 6.304 1.899 13.648 1.00 94.31 99 HIS A O 1
ATOM 750 N N . PHE A 1 100 ? 6.939 0.872 11.752 1.00 94.25 100 PHE A N 1
ATOM 751 C CA . PHE A 1 100 ? 8.184 0.332 12.260 1.00 94.25 100 PHE A CA 1
ATOM 752 C C . PHE A 1 100 ? 9.334 0.828 11.390 1.00 94.25 100 PHE A C 1
ATOM 754 O O . PHE A 1 100 ? 9.472 0.437 10.230 1.00 94.25 100 PHE A O 1
ATOM 761 N N . THR A 1 101 ? 10.159 1.701 11.959 1.00 93.69 101 THR A N 1
ATOM 762 C CA . THR A 1 101 ? 11.321 2.262 11.275 1.00 93.69 101 THR A CA 1
ATOM 763 C C . THR A 1 101 ? 12.509 2.295 12.220 1.00 93.69 101 THR A C 1
ATOM 765 O O . THR A 1 101 ? 12.365 2.751 13.352 1.00 93.69 101 THR A O 1
ATOM 768 N N . HIS A 1 102 ? 13.677 1.838 11.763 1.00 92.31 102 HIS A N 1
ATOM 769 C CA . HIS A 1 102 ? 14.889 1.887 12.584 1.00 92.31 102 HIS A CA 1
ATOM 770 C C . HIS A 1 102 ? 15.434 3.319 12.720 1.00 92.31 102 HIS A C 1
ATOM 772 O O . HIS A 1 102 ? 15.748 3.749 13.826 1.00 92.31 102 HIS A O 1
ATOM 778 N N . LEU A 1 103 ? 15.480 4.086 11.626 1.00 91.69 103 LEU A N 1
ATOM 779 C CA . LEU A 1 103 ? 15.871 5.496 11.635 1.00 91.69 103 LEU A CA 1
ATOM 780 C C . LEU A 1 103 ? 14.848 6.358 10.888 1.00 91.69 103 LEU A C 1
ATOM 782 O O . LEU A 1 103 ? 14.683 6.226 9.676 1.00 91.69 103 LEU A O 1
ATOM 786 N N . ALA A 1 104 ? 14.160 7.240 11.613 1.00 85.50 104 ALA A N 1
ATOM 787 C CA . ALA A 1 104 ? 13.122 8.109 11.063 1.00 85.50 104 ALA A CA 1
ATOM 788 C C . ALA A 1 104 ? 13.477 9.590 11.247 1.00 85.50 104 ALA A C 1
ATOM 790 O O . ALA A 1 104 ? 13.871 9.998 12.339 1.00 85.50 104 ALA A O 1
ATOM 791 N N . TYR A 1 105 ? 13.300 10.398 10.197 1.00 83.06 105 TYR A N 1
ATOM 792 C CA . TYR A 1 105 ? 13.437 11.859 10.286 1.00 83.06 105 TYR A CA 1
ATOM 793 C C . TYR A 1 105 ? 12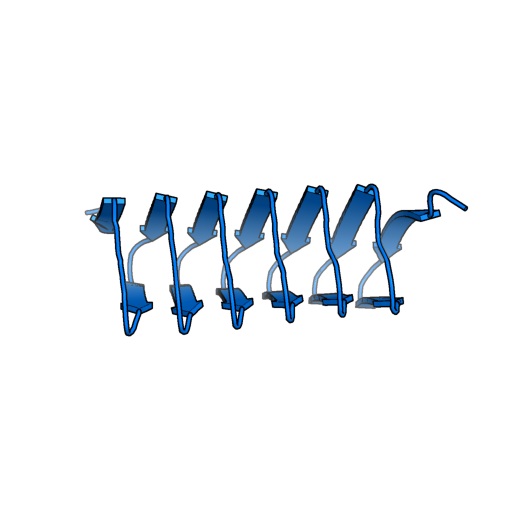.091 12.550 10.556 1.00 83.06 105 TYR A C 1
ATOM 795 O O . TYR A 1 105 ? 11.977 13.359 11.475 1.00 83.06 105 TYR A O 1
ATOM 803 N N . ARG A 1 106 ? 11.043 12.206 9.795 1.00 79.06 106 ARG A N 1
ATOM 804 C CA . ARG A 1 106 ? 9.653 12.622 10.033 1.00 79.06 106 ARG A CA 1
ATOM 805 C C . ARG A 1 106 ? 8.700 11.443 9.834 1.00 79.06 106 ARG A C 1
ATOM 807 O O . ARG A 1 106 ? 8.515 10.966 8.720 1.00 79.06 106 ARG A O 1
ATOM 814 N N . GLY A 1 107 ? 8.054 10.999 10.907 1.00 67.50 107 GLY A N 1
ATOM 815 C CA . GLY A 1 107 ? 6.974 10.013 10.847 1.00 67.50 107 GLY A CA 1
ATOM 816 C C . GLY A 1 107 ? 5.693 10.583 11.445 1.00 67.50 107 GLY A C 1
ATOM 817 O O . GLY A 1 107 ? 5.730 11.153 12.534 1.00 67.50 107 GLY A O 1
ATOM 818 N N . CYS A 1 108 ? 4.565 10.428 10.751 1.00 70.19 108 CYS A N 1
ATOM 819 C CA . CYS A 1 108 ? 3.237 10.716 11.288 1.00 70.19 108 CYS A CA 1
ATOM 820 C C . CYS A 1 108 ? 2.332 9.495 11.096 1.00 70.19 108 CYS A C 1
ATOM 822 O O . CYS A 1 108 ? 2.058 9.073 9.970 1.00 70.19 108 CYS A O 1
ATOM 824 N N . VAL A 1 109 ? 1.852 8.939 12.207 1.00 76.81 109 VAL A N 1
ATOM 825 C CA . VAL A 1 109 ? 0.860 7.860 12.218 1.00 76.81 109 VAL A CA 1
ATOM 826 C C . VAL A 1 109 ? -0.456 8.453 12.694 1.00 76.81 109 VAL A C 1
ATOM 828 O O . VAL A 1 109 ? -0.544 8.906 13.832 1.00 76.81 109 VAL A O 1
ATOM 831 N N . ASN A 1 110 ? -1.461 8.463 11.821 1.00 72.94 110 ASN A N 1
ATOM 832 C CA . ASN A 1 110 ? -2.792 8.978 12.121 1.00 72.94 110 ASN A CA 1
ATOM 833 C C . ASN A 1 110 ? -3.784 7.809 12.144 1.00 72.94 110 ASN A C 1
ATOM 835 O O . ASN A 1 110 ? -4.265 7.404 11.077 1.00 72.94 110 ASN A O 1
ATOM 839 N N . PRO A 1 111 ? -4.089 7.246 13.326 1.00 63.88 111 PRO A N 1
ATOM 840 C CA . PRO A 1 111 ? -5.168 6.283 13.435 1.00 63.88 111 PRO A CA 1
ATOM 841 C C . PRO A 1 111 ? -6.496 6.977 13.102 1.00 63.88 111 PRO A C 1
ATOM 843 O O . PRO A 1 111 ? -6.787 8.055 13.622 1.00 63.88 111 PRO A O 1
ATOM 846 N N . ALA A 1 112 ? -7.283 6.393 12.201 1.00 59.50 112 ALA A N 1
ATOM 847 C CA . ALA A 1 112 ? -8.655 6.837 11.973 1.00 59.50 112 ALA A CA 1
ATOM 848 C C . ALA A 1 112 ? -9.524 6.306 13.126 1.00 59.50 112 ALA A C 1
ATOM 850 O O . ALA A 1 112 ? -9.574 5.090 13.319 1.00 59.50 112 ALA A O 1
ATOM 851 N N . LEU A 1 113 ? -10.127 7.218 13.902 1.00 49.22 113 LEU A N 1
ATOM 852 C CA . LEU A 1 113 ? -11.112 6.920 14.954 1.00 49.22 113 LEU A CA 1
ATOM 853 C C . LEU A 1 113 ? -12.445 6.465 14.352 1.00 49.22 113 LEU A C 1
ATOM 855 O O . LEU A 1 113 ? -12.871 7.091 13.353 1.00 49.22 113 LEU A O 1
#

Radius of gyration: 12.72 Å; chains: 1; bounding box: 27×23×35 Å

Sequence (113 aa):
MASSAEIRGIYALHFTHFASSAEIRGIYALHSAHLASTAEIKGIFALHSAHFASSAEIKGIYALHSAHFASAAEIRGIYALHFSHIASAAEIKGIYALHFTHLAYRGCVNPAL